Protein AF-A0A951BYC9-F1 (afdb_monomer)

Radius of gyration: 13.64 Å; Cα contacts (8 Å, |Δi|>4): 133; chains: 1; bounding box: 27×35×32 Å

Foldseek 3Di:
DDDDDDPQQDPPQADPPPLLPDPPFPAHSSPFDWDWDDDDNPAIFIWTDGRPDTHQLVPDDVVLCVVLDDQCSVCRGDNDCVSVVVDDPVSVVVVSVSVSVVD

Nearest PDB structures (foldseek):
  4qku-assembly2_C  TM=7.982E-01  e=1.304E-04  Burkholderia cenocepacia J2315
  4qku-assembly1_A  TM=7.986E-01  e=1.479E-04  Burkholderia cenocepacia J2315
  4qku-assembly2_D  TM=7.988E-01  e=1.905E-04  Burkholderia cenocepacia J2315
  1qqj-assembly1_B  TM=8.040E-01  e=5.780E-03  Mus musculus

Sequence (103 aa):
MSWPIDETHEAAARSWVASANVPGCDFPIQNLPFGVFEAGGHGPRIGVAIGDSVFDPHAVAPELLDQLGPDLVGALRQQQLNQLMSIPRPQRTALRRRIFELL

Structure (mmCIF, N/CA/C/O backbone):
data_AF-A0A951BYC9-F1
#
_entry.id   AF-A0A951BYC9-F1
#
loop_
_atom_site.group_PDB
_atom_site.id
_atom_site.type_symbol
_atom_site.label_atom_id
_atom_site.label_alt_id
_atom_site.label_comp_id
_atom_site.label_asym_id
_atom_site.label_entity_id
_atom_site.label_seq_id
_atom_site.pdbx_PDB_ins_code
_atom_site.Cartn_x
_atom_site.Cartn_y
_atom_site.Cartn_z
_atom_site.occupancy
_atom_site.B_iso_or_equiv
_atom_site.auth_seq_id
_atom_site.auth_comp_id
_atom_site.auth_asym_id
_atom_site.auth_atom_id
_atom_site.pdbx_PDB_model_num
ATOM 1 N N . MET A 1 1 ? -3.931 21.318 -13.682 1.00 49.19 1 MET A N 1
ATOM 2 C CA . MET A 1 1 ? -3.538 20.392 -12.599 1.00 49.19 1 MET A CA 1
ATOM 3 C C . MET A 1 1 ? -2.503 19.436 -13.170 1.00 49.19 1 MET A C 1
ATOM 5 O O . MET A 1 1 ? -2.899 18.563 -13.928 1.00 49.19 1 MET A O 1
ATOM 9 N N . SER A 1 2 ? -1.204 19.625 -12.909 1.00 52.44 2 SER A N 1
ATOM 10 C CA . SER A 1 2 ? -0.230 18.576 -13.241 1.00 52.44 2 SER A CA 1
ATOM 11 C C . SER A 1 2 ? -0.303 17.498 -12.162 1.00 52.44 2 SER A C 1
ATOM 13 O O . SER A 1 2 ? -0.449 17.800 -10.975 1.00 52.44 2 SER A O 1
ATOM 15 N N . TRP A 1 3 ? -0.287 16.236 -12.576 1.00 63.62 3 TRP A N 1
ATOM 16 C CA . TRP A 1 3 ? -0.040 15.136 -11.657 1.00 63.62 3 TRP A CA 1
ATOM 17 C C . TRP A 1 3 ? 1.480 15.044 -11.518 1.00 63.62 3 TRP A C 1
ATOM 19 O O . TRP A 1 3 ? 2.137 14.788 -12.527 1.00 63.62 3 TRP A O 1
ATOM 29 N N . PRO A 1 4 ? 2.065 15.340 -10.346 1.00 70.19 4 PRO A N 1
ATOM 30 C CA . PRO A 1 4 ? 3.493 15.165 -10.174 1.00 70.19 4 PRO A CA 1
ATOM 31 C C . PRO A 1 4 ? 3.793 13.672 -10.310 1.00 70.19 4 PRO A C 1
ATOM 33 O O . PRO A 1 4 ? 3.272 12.859 -9.547 1.00 70.19 4 PRO A O 1
ATOM 36 N N . ILE A 1 5 ? 4.569 13.336 -11.337 1.00 80.44 5 ILE A N 1
ATOM 37 C CA . ILE A 1 5 ? 5.202 12.030 -11.484 1.00 80.44 5 I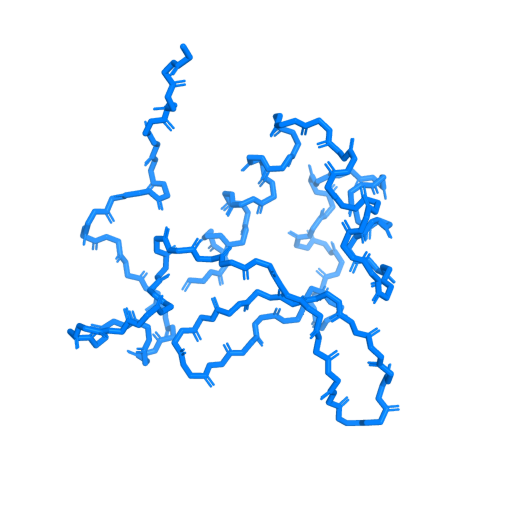LE A CA 1
ATOM 38 C C . ILE A 1 5 ? 6.363 12.025 -10.493 1.00 80.44 5 ILE A C 1
ATOM 40 O O . ILE A 1 5 ? 7.158 12.964 -10.466 1.00 80.44 5 ILE A O 1
ATOM 44 N N . ASP A 1 6 ? 6.406 11.004 -9.650 1.00 88.44 6 ASP A N 1
ATOM 45 C CA . ASP A 1 6 ? 7.437 10.804 -8.637 1.00 88.44 6 ASP A CA 1
ATOM 46 C C . ASP A 1 6 ? 8.019 9.387 -8.737 1.00 88.44 6 ASP A C 1
ATOM 48 O O . ASP A 1 6 ? 7.657 8.628 -9.641 1.00 88.44 6 ASP A O 1
ATOM 52 N N . GLU A 1 7 ? 8.914 9.029 -7.819 1.00 92.00 7 GLU A N 1
ATOM 53 C CA . GLU A 1 7 ? 9.620 7.745 -7.797 1.00 92.00 7 GLU A CA 1
ATOM 54 C C . GLU A 1 7 ? 8.674 6.530 -7.815 1.00 92.00 7 GLU A C 1
ATOM 56 O O . GLU A 1 7 ? 9.003 5.483 -8.370 1.00 92.00 7 GLU A O 1
ATOM 61 N N . THR A 1 8 ? 7.445 6.683 -7.306 1.00 94.44 8 THR A N 1
ATOM 62 C CA . THR A 1 8 ? 6.450 5.597 -7.252 1.00 94.44 8 THR A CA 1
ATOM 63 C C . THR A 1 8 ? 5.830 5.256 -8.610 1.00 94.44 8 THR A C 1
ATOM 65 O O . THR A 1 8 ? 4.987 4.364 -8.708 1.00 94.44 8 THR A O 1
ATOM 68 N N . HIS A 1 9 ? 6.204 5.987 -9.659 1.00 93.38 9 HIS A N 1
ATOM 69 C CA . HIS A 1 9 ? 5.743 5.788 -11.030 1.00 93.38 9 HIS A CA 1
ATOM 70 C C . HIS A 1 9 ? 6.878 5.332 -11.960 1.00 93.38 9 HIS A C 1
ATOM 72 O O . HIS A 1 9 ? 6.667 5.229 -13.170 1.00 93.38 9 HIS A O 1
ATOM 78 N N . GLU A 1 10 ? 8.078 5.058 -11.432 1.00 94.00 10 GLU A N 1
ATOM 79 C CA . GLU A 1 10 ? 9.188 4.582 -12.253 1.00 94.00 10 GLU A CA 1
ATOM 80 C C . GLU A 1 10 ? 8.880 3.221 -12.884 1.00 94.00 10 GLU A C 1
ATOM 82 O O . GLU A 1 10 ? 8.620 2.233 -12.197 1.00 94.00 10 GLU A O 1
ATOM 87 N N . ALA A 1 11 ? 8.968 3.149 -14.214 1.00 92.38 11 ALA A N 1
ATOM 88 C CA . ALA A 1 11 ? 8.673 1.934 -14.975 1.00 92.38 11 ALA A CA 1
ATOM 89 C C . ALA A 1 11 ? 9.625 0.766 -14.654 1.00 92.38 11 ALA A C 1
ATOM 91 O O . ALA A 1 11 ? 9.272 -0.392 -1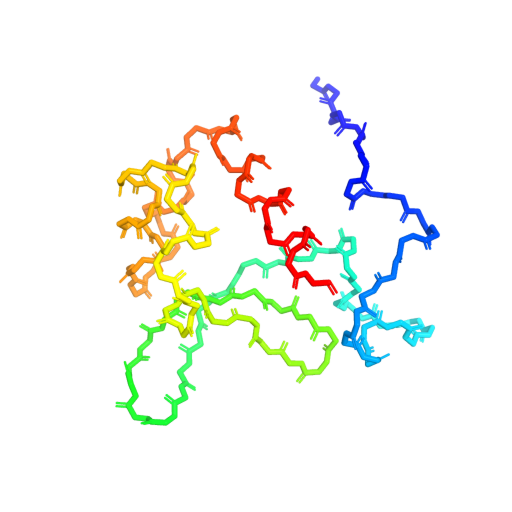4.860 1.00 92.38 11 ALA A O 1
ATOM 92 N N . ALA A 1 12 ? 10.831 1.065 -14.162 1.00 94.12 12 ALA A N 1
ATOM 93 C CA . ALA A 1 12 ? 11.818 0.064 -13.768 1.00 94.12 12 ALA A CA 1
ATOM 94 C C . ALA A 1 12 ? 11.654 -0.424 -12.317 1.00 94.12 12 ALA A C 1
ATOM 96 O O . ALA A 1 12 ? 12.299 -1.408 -11.950 1.00 94.12 12 ALA A O 1
ATOM 97 N N . ALA A 1 13 ? 10.817 0.231 -11.502 1.00 96.62 13 ALA A N 1
ATOM 98 C CA . ALA A 1 13 ? 10.588 -0.177 -10.122 1.00 96.62 13 ALA A CA 1
ATOM 99 C C . ALA A 1 13 ? 9.960 -1.574 -10.051 1.00 96.62 13 ALA A C 1
ATOM 101 O O . ALA A 1 13 ? 9.099 -1.932 -10.860 1.00 96.62 13 ALA A O 1
ATOM 102 N N . ARG A 1 14 ? 10.403 -2.360 -9.068 1.00 97.50 14 ARG A N 1
ATOM 103 C CA . ARG A 1 14 ? 9.973 -3.744 -8.855 1.00 97.50 14 ARG A CA 1
ATOM 104 C C . ARG A 1 14 ? 9.640 -3.978 -7.397 1.00 97.50 14 ARG A C 1
ATOM 106 O O . ARG A 1 14 ? 10.313 -3.434 -6.532 1.00 97.50 14 ARG A O 1
ATOM 113 N N . SER A 1 15 ? 8.650 -4.834 -7.173 1.00 97.88 15 SER A N 1
ATOM 114 C CA . SER A 1 15 ? 8.280 -5.300 -5.839 1.00 97.88 15 SER A CA 1
ATOM 115 C C . SER A 1 15 ? 8.985 -6.612 -5.504 1.00 97.88 15 SER A C 1
ATOM 117 O O . SER A 1 15 ? 9.283 -7.408 -6.403 1.00 97.88 15 SER A O 1
ATOM 119 N N . TRP A 1 16 ? 9.201 -6.893 -4.220 1.00 97.81 16 TRP A N 1
ATOM 120 C CA . TRP A 1 16 ? 9.556 -8.242 -3.768 1.00 97.81 16 TRP A CA 1
ATOM 121 C C . TRP A 1 16 ? 8.398 -9.241 -3.947 1.00 97.81 16 TRP A C 1
ATOM 123 O O . TRP A 1 16 ? 8.628 -10.452 -3.976 1.00 97.81 16 TRP A O 1
ATOM 133 N N . VAL A 1 17 ? 7.166 -8.760 -4.154 1.00 97.88 17 VAL A N 1
ATOM 134 C CA . VAL A 1 17 ? 6.021 -9.568 -4.591 1.00 97.88 17 VAL A CA 1
ATOM 135 C C . VAL A 1 17 ? 6.210 -9.955 -6.061 1.00 97.88 17 VAL A C 1
ATOM 137 O O . VAL A 1 17 ? 6.005 -9.158 -6.976 1.00 97.88 17 VAL A O 1
ATOM 140 N N . ALA A 1 18 ? 6.603 -11.207 -6.308 1.00 98.19 18 ALA A N 1
ATOM 141 C CA . ALA A 1 18 ? 6.978 -11.680 -7.643 1.00 98.19 18 ALA A CA 1
ATOM 142 C C . ALA A 1 18 ? 5.858 -11.529 -8.692 1.00 98.19 18 ALA A C 1
ATOM 144 O O . ALA A 1 18 ? 6.138 -11.137 -9.828 1.00 98.19 18 ALA A O 1
ATOM 145 N N . SER A 1 19 ? 4.604 -11.791 -8.310 1.00 98.19 19 SER A N 1
ATOM 146 C CA . SER A 1 19 ? 3.428 -11.701 -9.189 1.00 98.19 19 SER A CA 1
ATOM 147 C C . SER A 1 19 ? 3.158 -10.277 -9.693 1.00 98.19 19 SER A C 1
ATOM 149 O O . SER A 1 19 ? 2.628 -10.113 -10.791 1.00 98.19 19 SER A O 1
ATOM 151 N N . ALA A 1 20 ? 3.603 -9.245 -8.967 1.00 97.94 20 ALA A N 1
ATOM 152 C CA . ALA A 1 20 ? 3.481 -7.845 -9.378 1.00 97.94 20 ALA A CA 1
ATOM 153 C C . ALA A 1 20 ? 4.458 -7.444 -10.500 1.00 97.94 20 ALA A C 1
ATOM 155 O O . ALA A 1 20 ? 4.289 -6.394 -11.117 1.00 97.94 20 ALA A O 1
ATOM 156 N N . ASN A 1 21 ? 5.480 -8.263 -10.778 1.00 97.88 21 ASN A N 1
ATOM 157 C CA . ASN A 1 21 ? 6.507 -7.976 -11.788 1.00 97.88 21 ASN A CA 1
ATOM 158 C C . ASN A 1 21 ? 6.241 -8.667 -13.140 1.00 97.88 21 ASN A C 1
ATOM 160 O O . ASN A 1 21 ? 7.084 -8.607 -14.041 1.00 97.88 21 ASN A O 1
ATOM 164 N N . VAL A 1 22 ? 5.111 -9.367 -13.281 1.00 96.88 22 VAL A N 1
ATOM 165 C CA . VAL A 1 22 ? 4.751 -10.101 -14.501 1.00 96.88 22 VAL A CA 1
ATOM 166 C C . VAL A 1 22 ? 4.248 -9.125 -1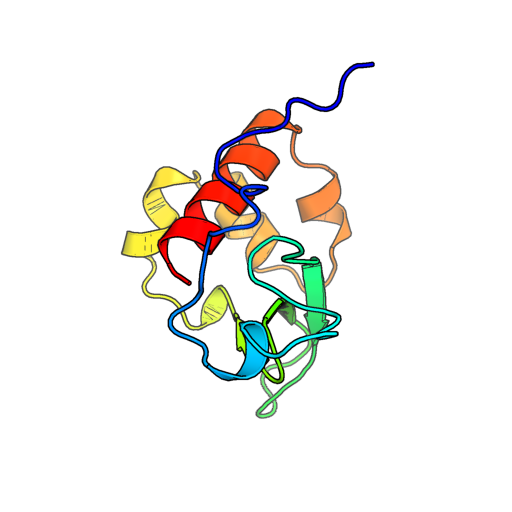5.578 1.00 96.88 22 VAL A C 1
ATOM 168 O O . VAL A 1 22 ? 3.470 -8.221 -15.266 1.00 96.88 22 VAL A O 1
ATOM 171 N N . PRO A 1 23 ? 4.645 -9.288 -16.857 1.00 95.00 23 PRO A N 1
ATOM 172 C CA . PRO A 1 23 ? 4.122 -8.468 -17.947 1.00 95.00 23 PRO A CA 1
ATOM 173 C C . PRO A 1 23 ? 2.592 -8.526 -18.030 1.00 95.00 23 PRO A C 1
ATOM 175 O O . PRO A 1 23 ? 2.011 -9.608 -18.034 1.00 95.00 23 PRO A O 1
ATOM 178 N N . GLY A 1 24 ? 1.945 -7.362 -18.129 1.00 93.75 24 GLY A N 1
ATOM 179 C CA . GLY A 1 24 ? 0.484 -7.268 -18.202 1.00 93.75 24 GLY A CA 1
ATOM 180 C C . GLY A 1 24 ? -0.242 -7.463 -16.867 1.00 93.75 24 GLY A C 1
ATOM 181 O O . GLY A 1 24 ? -1.457 -7.608 -16.876 1.00 93.75 24 GLY A O 1
ATOM 182 N N . CYS A 1 25 ? 0.468 -7.469 -15.732 1.00 95.56 25 CYS A N 1
ATOM 183 C CA . CYS A 1 25 ? -0.169 -7.433 -14.417 1.00 95.56 25 CYS A CA 1
ATOM 184 C C . CYS A 1 25 ? -0.981 -6.136 -14.250 1.00 95.56 25 CYS A C 1
ATOM 186 O O . CYS A 1 25 ? -0.457 -5.049 -14.493 1.00 95.56 25 CYS A O 1
ATOM 188 N N . ASP A 1 26 ? -2.232 -6.247 -13.793 1.00 97.06 26 ASP A N 1
ATOM 189 C CA . ASP A 1 26 ? -3.098 -5.093 -13.505 1.00 97.06 26 ASP A CA 1
ATOM 190 C C . ASP A 1 26 ? -2.677 -4.345 -12.230 1.00 97.06 26 ASP A C 1
ATOM 192 O O . ASP A 1 26 ? -2.944 -3.151 -12.077 1.00 97.06 26 ASP A O 1
ATOM 196 N N . PHE A 1 27 ? -1.990 -5.032 -11.311 1.00 97.94 27 PHE A N 1
ATOM 197 C CA . PHE A 1 27 ? -1.594 -4.514 -9.999 1.00 97.94 27 PHE A CA 1
ATOM 198 C C . PHE A 1 27 ? -0.069 -4.504 -9.801 1.00 97.94 27 PHE A C 1
ATOM 200 O O . PHE A 1 27 ? 0.428 -5.099 -8.843 1.00 97.94 27 PHE A O 1
ATOM 207 N N . PRO A 1 28 ? 0.708 -3.843 -10.677 1.00 98.00 28 PRO A N 1
ATOM 208 C CA . PRO A 1 28 ? 2.137 -3.695 -10.464 1.00 98.00 28 PRO A CA 1
ATOM 209 C C . PRO A 1 28 ? 2.401 -2.684 -9.333 1.00 98.00 28 PRO A C 1
ATOM 211 O O . PRO A 1 28 ? 1.498 -1.955 -8.903 1.00 98.00 28 PRO A O 1
ATOM 214 N N . ILE A 1 29 ? 3.653 -2.582 -8.879 1.00 98.00 29 ILE A N 1
ATOM 215 C CA . ILE A 1 29 ? 4.048 -1.667 -7.790 1.00 98.00 29 ILE A CA 1
ATOM 216 C C . ILE A 1 29 ? 3.755 -0.184 -8.103 1.00 98.00 29 ILE A C 1
ATOM 218 O O . ILE A 1 29 ? 3.616 0.638 -7.204 1.00 98.00 29 ILE A O 1
ATOM 222 N N . GLN A 1 30 ? 3.590 0.176 -9.377 1.00 96.75 30 GLN A N 1
ATOM 223 C CA . GLN A 1 30 ? 3.214 1.522 -9.809 1.00 96.75 30 GLN A CA 1
ATOM 224 C C . GLN A 1 30 ? 1.706 1.797 -9.699 1.00 96.75 30 GLN A C 1
ATOM 226 O O . GLN A 1 30 ? 1.299 2.951 -9.807 1.00 96.75 30 GLN A O 1
ATOM 231 N N . ASN A 1 31 ? 0.847 0.793 -9.500 1.00 97.00 31 ASN A N 1
ATOM 232 C CA . ASN A 1 31 ? -0.598 1.014 -9.399 1.00 97.00 31 ASN A CA 1
ATOM 233 C C . ASN A 1 31 ? -1.015 1.285 -7.945 1.00 97.00 31 ASN A C 1
ATOM 235 O O . ASN A 1 31 ? -1.445 2.395 -7.632 1.00 97.00 31 ASN A O 1
ATOM 239 N N . LEU A 1 32 ? -0.805 0.314 -7.048 1.00 96.94 32 LEU A N 1
ATOM 240 C CA . LEU A 1 32 ? -1.180 0.368 -5.622 1.00 96.94 32 LEU A CA 1
ATOM 241 C C . LEU A 1 32 ? -2.598 0.936 -5.368 1.00 96.94 32 LEU A C 1
ATOM 243 O O . LEU A 1 32 ? -2.744 1.927 -4.640 1.00 96.94 32 LEU A O 1
ATOM 247 N N . PRO A 1 33 ? -3.660 0.356 -5.960 1.00 97.19 33 PRO A N 1
ATOM 248 C CA . PRO A 1 33 ? -5.018 0.826 -5.733 1.00 97.19 33 PRO A CA 1
ATOM 249 C C . PRO A 1 33 ? -5.524 0.383 -4.355 1.00 97.19 33 PRO A C 1
ATOM 251 O O . PRO A 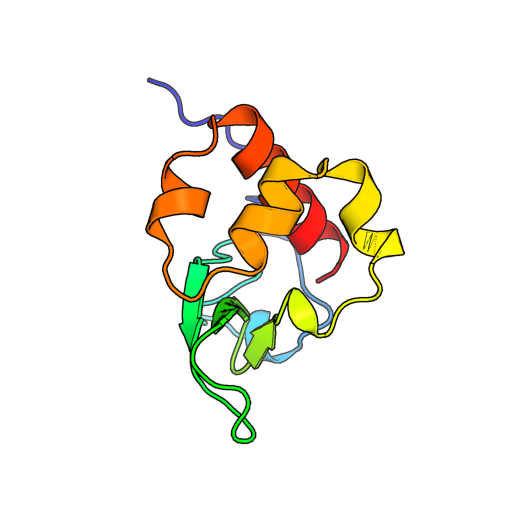1 33 ? -5.291 -0.745 -3.921 1.00 97.19 33 PRO A O 1
ATOM 254 N N . PHE A 1 34 ? -6.268 1.267 -3.690 1.00 97.69 34 PHE A N 1
ATOM 255 C CA . PHE A 1 34 ? -6.939 0.958 -2.429 1.00 97.69 34 PHE A CA 1
ATOM 256 C C . PHE A 1 34 ? -8.296 0.300 -2.680 1.00 97.69 34 PHE A C 1
ATOM 258 O O . PHE A 1 34 ? -9.078 0.773 -3.506 1.00 97.69 34 PHE A O 1
ATOM 265 N N . GLY A 1 35 ? -8.597 -0.740 -1.911 1.00 97.44 35 GLY A N 1
ATOM 266 C CA . GLY A 1 35 ? -9.883 -1.429 -1.905 1.00 97.44 35 GLY A CA 1
ATOM 267 C C . GLY A 1 35 ? -10.309 -1.808 -0.491 1.00 97.44 35 GLY A C 1
ATOM 268 O O . GLY A 1 35 ? -9.543 -1.653 0.458 1.00 97.44 35 GLY A O 1
ATOM 269 N N . VAL A 1 36 ? -11.539 -2.301 -0.358 1.00 97.56 36 VAL A N 1
ATOM 270 C CA . VAL A 1 36 ? -12.006 -2.968 0.863 1.00 97.56 36 VAL A CA 1
ATOM 271 C C . VAL A 1 36 ? -12.111 -4.457 0.571 1.00 97.56 36 VAL A C 1
ATOM 273 O O . VAL A 1 36 ? -12.703 -4.840 -0.437 1.00 97.56 36 VAL A O 1
ATOM 276 N N . PHE A 1 37 ? -11.533 -5.284 1.433 1.00 96.19 37 PHE A N 1
ATOM 277 C CA . PHE A 1 37 ? -11.552 -6.738 1.316 1.00 96.19 37 PHE A CA 1
ATOM 278 C C . PHE A 1 37 ? -11.946 -7.377 2.649 1.00 96.19 37 PHE A C 1
ATOM 280 O O . PHE A 1 37 ? -11.917 -6.731 3.695 1.00 96.19 37 PHE A O 1
ATOM 287 N N . GLU A 1 38 ? -12.296 -8.657 2.612 1.00 95.56 38 GLU A N 1
ATOM 288 C CA . GLU A 1 38 ? -12.525 -9.465 3.805 1.00 95.56 38 GLU A CA 1
ATOM 289 C C . GLU A 1 38 ? -11.748 -10.777 3.677 1.00 95.56 38 GLU A C 1
ATOM 291 O O . GLU A 1 38 ? -11.797 -11.442 2.642 1.00 95.56 38 GLU A O 1
ATOM 296 N N . ALA A 1 39 ? -11.015 -11.143 4.728 1.00 91.38 39 ALA A N 1
ATOM 297 C CA . ALA A 1 39 ? -10.280 -12.399 4.81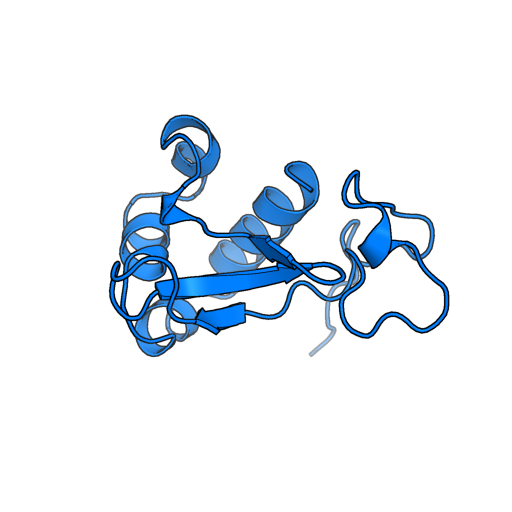4 1.00 91.38 39 ALA A CA 1
ATOM 298 C C . ALA A 1 39 ? -10.222 -12.888 6.269 1.00 91.38 39 ALA A C 1
ATOM 300 O O . ALA A 1 39 ? -10.225 -12.089 7.206 1.00 91.38 39 ALA A O 1
ATOM 301 N N . GLY A 1 40 ? -10.175 -14.208 6.470 1.00 86.38 40 GLY A N 1
ATOM 302 C CA . GLY A 1 40 ? -9.921 -14.808 7.788 1.00 86.38 40 GLY A CA 1
ATOM 303 C C . GLY A 1 40 ? -10.966 -14.509 8.873 1.00 86.38 40 GLY A C 1
ATOM 304 O O . GLY A 1 40 ? -10.653 -14.613 10.054 1.00 86.38 40 GLY A O 1
ATOM 305 N N . GLY A 1 41 ? -12.191 -14.111 8.508 1.00 89.94 41 GLY A N 1
ATOM 306 C CA . GLY A 1 41 ? -13.240 -13.755 9.477 1.00 89.94 41 GLY A CA 1
ATOM 307 C C . GLY A 1 41 ? -12.969 -12.452 10.238 1.00 89.94 41 GLY A C 1
ATOM 308 O O . GLY A 1 41 ? -13.548 -12.210 11.294 1.00 89.94 41 GLY A O 1
ATOM 309 N N . HIS A 1 42 ? -12.079 -11.605 9.720 1.00 87.06 42 HIS A N 1
ATOM 310 C CA . HIS A 1 42 ? -11.649 -10.367 10.363 1.00 87.06 42 HIS A CA 1
ATOM 311 C C . HIS A 1 42 ? -12.523 -9.138 10.053 1.00 87.06 42 HIS A C 1
ATOM 313 O O . HIS A 1 42 ? -12.167 -8.028 10.471 1.00 87.06 42 HIS A O 1
ATOM 319 N N . GLY A 1 43 ? -13.639 -9.345 9.342 1.00 93.31 43 GLY A N 1
ATOM 320 C CA . GLY A 1 43 ? -14.523 -8.308 8.811 1.00 93.31 43 GLY A CA 1
ATOM 321 C C . GLY A 1 43 ? -13.893 -7.483 7.677 1.00 93.31 43 GLY A C 1
ATOM 322 O O . GLY A 1 43 ? -12.737 -7.722 7.313 1.00 93.31 43 GLY A O 1
ATOM 323 N N . PRO A 1 44 ? -14.630 -6.500 7.127 1.00 96.31 44 PRO A N 1
ATOM 324 C CA . PRO A 1 44 ? -14.149 -5.653 6.038 1.00 96.31 44 PRO A CA 1
ATOM 325 C C . PRO A 1 44 ? -12.984 -4.751 6.467 1.00 96.31 44 PRO A C 1
ATOM 327 O O . PRO A 1 44 ? -13.055 -4.090 7.506 1.00 96.31 44 PRO A O 1
ATOM 330 N N . ARG A 1 45 ? -11.924 -4.689 5.655 1.00 96.12 45 ARG A N 1
ATOM 331 C CA . ARG A 1 45 ? -10.703 -3.904 5.909 1.00 96.12 45 ARG A CA 1
ATOM 332 C C . ARG A 1 45 ? -10.206 -3.211 4.658 1.00 96.12 45 ARG A C 1
ATOM 334 O O . ARG A 1 45 ? -10.378 -3.720 3.554 1.00 96.12 45 ARG A O 1
ATOM 341 N N . ILE A 1 46 ? -9.555 -2.067 4.836 1.00 97.19 46 ILE A N 1
ATOM 342 C CA . ILE A 1 46 ? -8.852 -1.395 3.744 1.00 97.19 46 ILE A CA 1
ATOM 343 C C . ILE A 1 46 ? -7.583 -2.181 3.420 1.00 97.19 46 ILE A C 1
ATOM 345 O O . ILE A 1 46 ? -6.806 -2.498 4.313 1.00 97.19 46 ILE A O 1
ATOM 349 N N . GLY A 1 47 ? -7.359 -2.458 2.140 1.00 97.25 47 GLY A N 1
ATOM 350 C CA . GLY A 1 47 ? -6.153 -3.101 1.631 1.00 97.25 47 GLY A CA 1
ATOM 351 C C . GLY A 1 47 ? -5.675 -2.460 0.335 1.00 97.25 47 GLY A C 1
ATOM 352 O O . GLY A 1 47 ? -6.384 -1.650 -0.273 1.00 97.25 47 GLY A O 1
ATOM 353 N N . VAL A 1 48 ? -4.467 -2.825 -0.087 1.00 98.06 48 VAL A N 1
ATOM 354 C CA . VAL A 1 48 ? -3.872 -2.379 -1.352 1.00 98.06 48 VAL A CA 1
ATOM 355 C C . VAL A 1 48 ? -3.546 -3.580 -2.221 1.00 98.06 48 VAL A C 1
ATOM 357 O O . VAL A 1 48 ? -2.847 -4.487 -1.777 1.00 98.06 48 VAL A O 1
ATOM 360 N N . ALA A 1 49 ? -4.056 -3.600 -3.451 1.00 98.25 49 ALA A N 1
ATOM 361 C CA . ALA A 1 49 ? -3.769 -4.695 -4.374 1.00 98.25 49 ALA A CA 1
ATOM 362 C C . ALA A 1 49 ? -2.316 -4.623 -4.872 1.00 98.25 49 ALA A C 1
ATOM 364 O O . ALA A 1 49 ? -1.840 -3.549 -5.256 1.00 98.25 49 ALA A O 1
ATOM 365 N N . ILE A 1 50 ? -1.630 -5.767 -4.880 1.00 98.44 50 ILE A N 1
ATOM 366 C CA . ILE A 1 50 ? -0.257 -5.921 -5.370 1.00 98.44 50 ILE A CA 1
ATOM 367 C C . ILE A 1 50 ? -0.072 -7.328 -5.951 1.00 98.44 50 ILE A C 1
ATOM 369 O O . ILE A 1 50 ? -0.144 -8.330 -5.241 1.00 98.44 50 ILE A O 1
ATOM 373 N N . GLY A 1 51 ? 0.151 -7.418 -7.261 1.00 98.19 51 GLY A N 1
ATOM 374 C CA . GLY A 1 51 ? 0.188 -8.695 -7.970 1.00 98.19 51 GLY A CA 1
ATOM 375 C C . GLY A 1 51 ? -1.121 -9.473 -7.810 1.00 98.19 51 GLY A C 1
ATOM 376 O O . GLY A 1 51 ? -2.198 -8.975 -8.125 1.00 98.19 51 GLY A O 1
ATOM 377 N N . ASP A 1 52 ? -1.017 -10.697 -7.304 1.00 97.75 52 ASP A N 1
ATOM 378 C CA . ASP A 1 52 ? -2.134 -11.583 -6.940 1.00 97.75 52 ASP A CA 1
ATOM 379 C C . ASP A 1 52 ? -2.499 -11.526 -5.444 1.00 97.75 52 ASP A C 1
ATOM 381 O O . ASP A 1 52 ? -3.284 -12.337 -4.953 1.00 97.75 52 ASP A O 1
ATOM 385 N N . SER A 1 53 ? -1.919 -10.575 -4.714 1.00 97.25 53 SER A N 1
ATOM 386 C CA . SER A 1 53 ? -2.008 -10.453 -3.264 1.00 97.25 53 SER A CA 1
ATOM 387 C C . SER A 1 53 ? -2.610 -9.109 -2.844 1.00 97.25 53 SER A C 1
ATOM 389 O O . SER A 1 53 ? -2.734 -8.165 -3.629 1.00 97.25 53 SER A O 1
ATOM 391 N N . VAL A 1 54 ? -2.987 -9.015 -1.569 1.00 97.50 54 VAL A N 1
ATOM 392 C CA . VAL A 1 54 ? -3.451 -7.770 -0.948 1.00 97.50 54 VAL A CA 1
ATOM 393 C C . VAL A 1 54 ? -2.541 -7.445 0.227 1.00 97.50 54 VAL A C 1
ATOM 395 O O . VAL A 1 54 ? -2.383 -8.246 1.146 1.00 97.50 54 VAL A O 1
ATOM 398 N N . PHE A 1 55 ? -1.953 -6.255 0.204 1.00 96.75 55 PHE A N 1
ATOM 399 C CA . PHE A 1 55 ? -1.274 -5.676 1.351 1.00 96.75 55 PHE A CA 1
ATOM 400 C C . PHE A 1 55 ? -2.323 -5.192 2.361 1.00 96.75 55 PHE A C 1
ATOM 402 O O . PHE A 1 55 ? -3.114 -4.300 2.048 1.00 96.75 55 PHE A O 1
ATOM 409 N N . ASP A 1 56 ? -2.329 -5.785 3.558 1.00 95.56 56 ASP A N 1
ATOM 410 C CA . 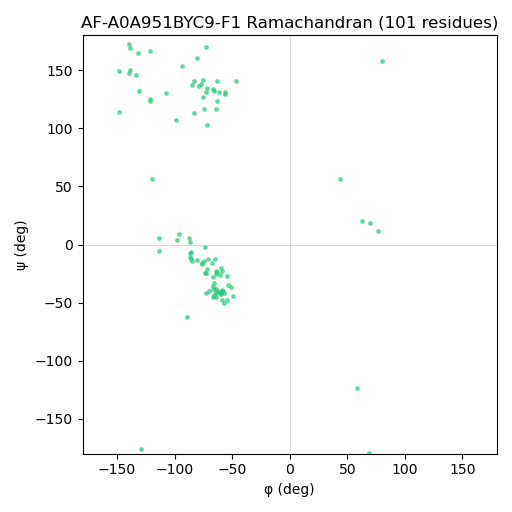ASP A 1 56 ? -3.203 -5.409 4.676 1.00 95.56 56 ASP A CA 1
ATOM 411 C C . ASP A 1 56 ? -2.449 -4.502 5.669 1.00 95.56 56 ASP A C 1
ATOM 413 O O . ASP A 1 56 ? -1.629 -5.003 6.444 1.00 95.56 56 ASP A O 1
ATOM 417 N N . PRO A 1 57 ? -2.742 -3.188 5.727 1.00 92.19 57 PRO A N 1
ATOM 418 C CA . PRO A 1 57 ? -2.140 -2.273 6.693 1.00 92.19 57 PRO A CA 1
ATOM 419 C C . PRO A 1 57 ? -2.388 -2.661 8.158 1.00 92.19 57 PRO A C 1
ATOM 421 O O . PRO A 1 57 ? -1.624 -2.246 9.026 1.00 92.19 57 PRO A O 1
ATOM 424 N N . HIS A 1 58 ? -3.431 -3.442 8.468 1.00 90.56 58 HIS A N 1
ATOM 425 C CA . HIS A 1 58 ? -3.671 -3.931 9.829 1.00 90.56 58 HIS A CA 1
ATOM 426 C C . HIS A 1 58 ? -2.695 -5.031 10.253 1.00 90.56 58 HIS A C 1
ATOM 428 O O . HIS A 1 58 ? -2.512 -5.224 11.456 1.00 90.56 58 HIS A O 1
ATOM 434 N N . ALA A 1 59 ? -2.119 -5.766 9.299 1.00 90.50 59 ALA A N 1
ATOM 435 C CA . ALA A 1 59 ? -1.166 -6.845 9.557 1.00 90.50 59 ALA A CA 1
ATOM 436 C C . ALA A 1 59 ? 0.283 -6.340 9.677 1.00 90.50 59 ALA A C 1
ATOM 438 O O . ALA A 1 59 ? 1.186 -7.100 10.025 1.00 90.50 59 ALA A O 1
ATOM 439 N N . VAL A 1 60 ? 0.509 -5.058 9.392 1.00 89.75 60 VAL A N 1
ATOM 440 C CA . VAL A 1 60 ? 1.820 -4.415 9.452 1.00 89.75 60 VAL A CA 1
ATOM 441 C C . VAL A 1 60 ? 2.119 -3.982 10.887 1.00 89.75 60 VAL A C 1
ATOM 443 O O . VAL A 1 60 ? 1.243 -3.482 11.596 1.00 89.75 60 VAL A O 1
ATOM 446 N N . ALA A 1 61 ? 3.373 -4.152 11.309 1.00 87.12 61 ALA A N 1
ATOM 447 C CA . ALA A 1 61 ? 3.851 -3.655 12.595 1.00 87.12 61 ALA A CA 1
ATOM 448 C C . ALA A 1 61 ? 3.609 -2.129 12.700 1.00 87.12 61 ALA A C 1
ATOM 450 O O . ALA A 1 61 ? 3.966 -1.410 11.758 1.00 87.12 61 ALA A O 1
ATOM 451 N N . PRO A 1 62 ? 2.991 -1.615 13.784 1.00 83.44 62 PRO A N 1
ATOM 452 C CA . PRO A 1 62 ? 2.626 -0.199 13.906 1.00 83.44 62 PRO A CA 1
ATOM 453 C C . PRO A 1 62 ? 3.781 0.767 13.622 1.00 83.44 62 PRO A C 1
ATOM 455 O O . PRO A 1 62 ? 3.589 1.769 12.935 1.00 83.44 62 PRO A O 1
ATOM 458 N N . GLU A 1 63 ? 4.991 0.396 14.035 1.00 87.81 63 GLU A N 1
ATOM 459 C CA . GLU A 1 63 ? 6.222 1.179 13.907 1.00 87.81 63 GLU A CA 1
ATOM 460 C C . GLU A 1 63 ? 6.568 1.490 12.445 1.00 87.81 63 GLU A C 1
ATOM 462 O O . GLU A 1 63 ? 7.204 2.498 12.134 1.00 87.81 63 GLU A O 1
ATOM 467 N N . LEU A 1 64 ? 6.120 0.646 11.511 1.00 88.56 64 LEU A N 1
ATOM 468 C CA . LEU A 1 64 ? 6.324 0.868 10.083 1.00 88.56 64 LEU A CA 1
ATOM 469 C C . LEU A 1 64 ? 5.388 1.941 9.516 1.00 88.56 64 LEU A C 1
ATOM 471 O O . LEU A 1 64 ? 5.657 2.431 8.419 1.00 88.56 64 LEU A O 1
ATOM 475 N N . LEU A 1 65 ? 4.324 2.317 10.229 1.00 89.19 65 LEU A N 1
ATOM 476 C CA . LEU A 1 65 ? 3.339 3.318 9.811 1.00 89.19 65 LEU A CA 1
ATOM 477 C C . LEU A 1 65 ? 3.350 4.584 10.682 1.00 89.19 65 LEU A C 1
ATOM 479 O O . LEU A 1 65 ? 2.683 5.551 10.320 1.00 89.19 65 LEU A O 1
ATOM 483 N N . ASP A 1 66 ? 4.123 4.625 11.770 1.00 84.75 66 ASP A N 1
ATOM 484 C CA . ASP A 1 66 ? 4.154 5.749 12.723 1.00 84.75 66 ASP A CA 1
ATOM 485 C C . ASP A 1 66 ? 4.425 7.109 12.061 1.00 84.75 66 ASP A C 1
ATOM 487 O O . ASP A 1 66 ? 3.838 8.128 12.433 1.00 84.75 66 ASP A O 1
ATOM 491 N N . GLN A 1 67 ? 5.249 7.128 11.009 1.00 86.19 67 GLN A N 1
ATOM 492 C CA . GLN A 1 67 ? 5.574 8.342 10.253 1.00 86.19 67 GLN A CA 1
ATOM 493 C C . GLN A 1 67 ? 4.384 8.966 9.498 1.00 86.19 67 GLN A C 1
ATOM 495 O O . GLN A 1 67 ? 4.486 1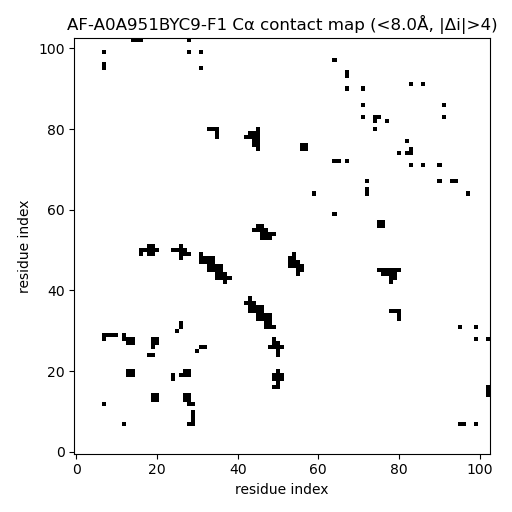0.091 9.011 1.00 86.19 67 GLN A O 1
ATOM 500 N N . LEU A 1 68 ? 3.260 8.253 9.370 1.00 89.94 68 LEU A N 1
ATOM 501 C CA . LEU A 1 68 ? 2.072 8.707 8.641 1.00 89.94 68 LEU A CA 1
ATOM 502 C C . LEU A 1 68 ? 1.120 9.557 9.495 1.00 89.94 68 LEU A C 1
ATOM 504 O O . LEU A 1 68 ? 0.228 10.214 8.953 1.00 89.94 68 LEU A O 1
ATOM 508 N N . GLY A 1 69 ? 1.323 9.577 10.812 1.00 90.38 69 GLY A N 1
ATOM 509 C CA . GLY A 1 69 ? 0.488 10.308 11.758 1.00 90.38 69 GLY A CA 1
ATOM 510 C C . GLY A 1 69 ? -0.825 9.591 12.116 1.00 90.38 69 GLY A C 1
ATOM 511 O O . GLY A 1 69 ? -1.320 8.738 11.371 1.00 90.38 69 GLY A O 1
ATOM 512 N N . PRO A 1 70 ? -1.419 9.939 13.271 1.00 90.12 70 PRO A N 1
ATOM 513 C CA . PRO A 1 70 ? -2.519 9.182 13.868 1.00 90.12 70 PRO A CA 1
ATOM 514 C C . PRO A 1 70 ? -3.809 9.213 13.040 1.00 90.12 70 PRO A C 1
ATOM 516 O O . PRO A 1 70 ? -4.496 8.198 12.963 1.00 90.12 70 PRO A O 1
ATOM 519 N N . ASP A 1 71 ? -4.124 10.331 12.380 1.00 91.56 71 ASP A N 1
ATOM 520 C CA . ASP A 1 71 ? -5.350 10.462 11.578 1.00 91.56 71 ASP A CA 1
ATOM 521 C C . ASP A 1 71 ? -5.353 9.506 10.383 1.00 91.56 71 ASP A C 1
ATOM 523 O O . ASP A 1 71 ? -6.359 8.859 10.086 1.00 91.56 71 ASP A O 1
ATOM 527 N N . LEU A 1 72 ? -4.207 9.384 9.709 1.00 93.56 72 LEU A N 1
ATOM 528 C CA . LEU A 1 72 ? -4.053 8.517 8.549 1.00 93.56 72 LEU A CA 1
ATOM 529 C C . LEU A 1 72 ? -4.039 7.042 8.960 1.00 93.56 72 LEU A C 1
ATOM 531 O O . LEU A 1 72 ? -4.717 6.228 8.335 1.00 93.56 72 LEU A O 1
ATOM 535 N N . VAL A 1 73 ? -3.344 6.706 10.051 1.00 92.38 73 VAL A N 1
ATOM 536 C CA . VAL A 1 73 ? -3.374 5.354 10.633 1.00 92.38 73 VAL A CA 1
ATOM 537 C C . VAL A 1 73 ? -4.792 4.982 11.079 1.00 92.38 73 VAL A C 1
ATOM 539 O O . VAL A 1 73 ? -5.246 3.867 10.829 1.00 92.38 73 VAL A O 1
ATOM 542 N N . GLY A 1 74 ? -5.528 5.913 11.687 1.00 92.94 74 GLY A N 1
ATOM 543 C CA . GLY A 1 74 ? -6.929 5.721 12.062 1.00 92.94 74 GLY A CA 1
ATOM 544 C C . GLY A 1 74 ? -7.847 5.529 10.853 1.00 92.94 74 GLY A C 1
ATOM 545 O O . GLY A 1 74 ? -8.743 4.684 10.893 1.00 92.94 74 GLY A O 1
ATOM 546 N N . ALA A 1 75 ? -7.599 6.256 9.760 1.00 94.88 75 ALA A N 1
ATOM 547 C CA . ALA A 1 75 ? -8.341 6.117 8.511 1.00 94.88 75 ALA A CA 1
ATOM 548 C C . ALA A 1 75 ? -8.099 4.761 7.828 1.00 94.88 75 ALA A C 1
ATOM 550 O O . ALA A 1 75 ? -9.048 4.175 7.315 1.00 94.88 75 ALA A O 1
ATOM 551 N N . LEU A 1 76 ? -6.868 4.234 7.861 1.00 94.19 76 LEU A N 1
ATOM 552 C CA . LEU A 1 76 ? -6.542 2.894 7.350 1.00 94.19 76 LEU A CA 1
ATOM 553 C C . LEU A 1 76 ? -7.242 1.774 8.123 1.00 94.19 76 LEU A C 1
ATOM 555 O O . LEU A 1 76 ? -7.432 0.694 7.577 1.00 94.19 76 LEU A O 1
ATOM 559 N N . ARG A 1 77 ? -7.639 2.038 9.374 1.00 92.38 77 ARG A N 1
ATOM 560 C CA . ARG A 1 77 ? -8.327 1.072 10.238 1.00 92.38 77 ARG A CA 1
ATOM 561 C C . ARG A 1 77 ? -9.848 1.037 10.062 1.00 92.38 77 ARG A C 1
ATOM 563 O O . ARG A 1 77 ? -10.526 0.309 10.788 1.00 92.38 77 ARG A O 1
ATOM 570 N N . GLN A 1 78 ? -10.391 1.833 9.143 1.00 95.56 78 GLN A N 1
ATOM 571 C CA . GLN A 1 78 ? -11.823 1.871 8.855 1.00 95.56 78 GLN A CA 1
ATOM 572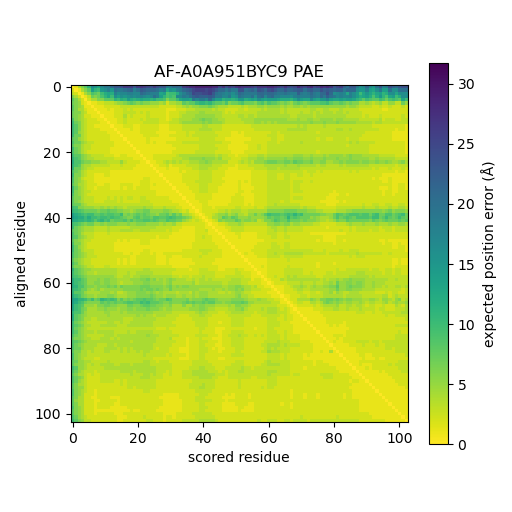 C C . GLN A 1 78 ? -12.257 0.722 7.939 1.00 95.56 78 GLN A C 1
ATOM 574 O O . GLN A 1 78 ? -11.467 0.149 7.198 1.00 95.56 78 GLN A O 1
ATOM 579 N N . GLN A 1 79 ? -13.559 0.437 7.943 1.00 96.19 79 GLN A N 1
ATOM 580 C CA . GLN A 1 79 ? -14.177 -0.575 7.074 1.00 96.19 79 GLN A CA 1
ATOM 581 C C . GLN A 1 79 ? -14.556 -0.024 5.686 1.00 96.19 79 GLN A C 1
ATOM 583 O O . GLN A 1 79 ? -15.025 -0.762 4.826 1.00 96.19 79 GLN A O 1
ATOM 588 N N . GLN A 1 80 ? -14.410 1.288 5.472 1.00 96.69 80 GLN A N 1
ATOM 589 C CA . GLN A 1 80 ? -14.798 1.988 4.248 1.00 96.69 80 GLN A CA 1
ATOM 590 C C . GLN A 1 80 ? -13.746 3.032 3.874 1.00 96.69 80 GLN A C 1
ATOM 592 O O . GLN A 1 80 ? -13.157 3.678 4.741 1.00 96.69 80 GLN A O 1
ATOM 597 N N . LEU A 1 81 ? -13.562 3.266 2.572 1.00 96.69 81 LEU A N 1
ATOM 598 C CA . LEU A 1 81 ? -12.546 4.191 2.059 1.00 96.69 81 LEU A CA 1
ATOM 599 C C . LEU A 1 81 ? -12.862 5.671 2.316 1.00 96.69 81 LEU A C 1
ATOM 601 O O . LEU A 1 81 ? -11.985 6.507 2.134 1.00 96.69 81 LEU A O 1
ATOM 605 N N . ASN A 1 82 ? -14.082 6.029 2.723 1.00 97.62 82 ASN A N 1
ATOM 606 C CA . ASN A 1 82 ? -14.546 7.420 2.800 1.00 97.62 82 ASN A CA 1
ATOM 607 C C . ASN A 1 82 ? -13.623 8.313 3.634 1.00 97.62 82 ASN A C 1
ATOM 609 O O . ASN A 1 82 ? -13.229 9.386 3.177 1.00 97.62 82 ASN A O 1
ATOM 613 N N . GLN A 1 83 ? -13.241 7.858 4.830 1.00 96.25 83 GLN A N 1
ATOM 614 C CA . GLN A 1 83 ? -12.361 8.632 5.700 1.00 96.25 83 GLN A CA 1
ATOM 615 C C . GLN A 1 83 ? -10.965 8.764 5.088 1.00 96.25 83 GLN A C 1
ATOM 617 O O . GLN A 1 83 ? -10.444 9.874 5.012 1.00 96.25 83 GLN A O 1
ATOM 622 N N . LEU A 1 84 ? -10.401 7.674 4.557 1.00 96.19 84 LEU A N 1
ATOM 623 C CA . LEU A 1 84 ? -9.126 7.711 3.841 1.00 96.19 84 LEU A CA 1
ATOM 624 C C . LEU A 1 84 ? -9.169 8.683 2.653 1.00 96.19 84 LEU A C 1
ATOM 626 O O . LEU A 1 84 ? -8.236 9.452 2.457 1.00 96.19 84 LEU A O 1
ATOM 630 N N . MET A 1 85 ? -10.259 8.706 1.884 1.00 95.62 85 MET A N 1
ATOM 631 C CA . MET A 1 85 ? -10.419 9.600 0.732 1.00 95.62 85 MET A CA 1
ATOM 632 C C . MET A 1 85 ? -10.631 11.065 1.130 1.00 95.62 85 MET A C 1
ATOM 634 O O . MET A 1 85 ? -10.343 11.949 0.323 1.00 95.62 85 MET A O 1
ATOM 638 N N . SER A 1 86 ? -11.079 11.326 2.362 1.00 96.44 86 SER A N 1
ATOM 639 C CA . SER A 1 86 ? -11.185 12.680 2.922 1.00 96.44 86 SER A CA 1
ATOM 640 C C . SER A 1 86 ? -9.831 13.266 3.345 1.00 96.44 86 SER A C 1
ATOM 642 O O . SER A 1 86 ? -9.706 14.483 3.478 1.00 96.44 86 SER A O 1
ATOM 644 N N . ILE A 1 87 ? -8.803 12.420 3.501 1.00 95.44 87 ILE A N 1
ATOM 645 C CA . ILE A 1 87 ? -7.454 12.852 3.868 1.00 95.44 87 ILE A CA 1
ATOM 646 C C . ILE A 1 87 ? -6.833 13.717 2.748 1.00 95.44 87 ILE A C 1
ATOM 648 O O . ILE A 1 87 ? -6.834 13.321 1.568 1.00 95.44 87 ILE A O 1
ATOM 652 N N . PRO A 1 88 ? -6.240 14.878 3.098 1.00 94.06 88 PRO A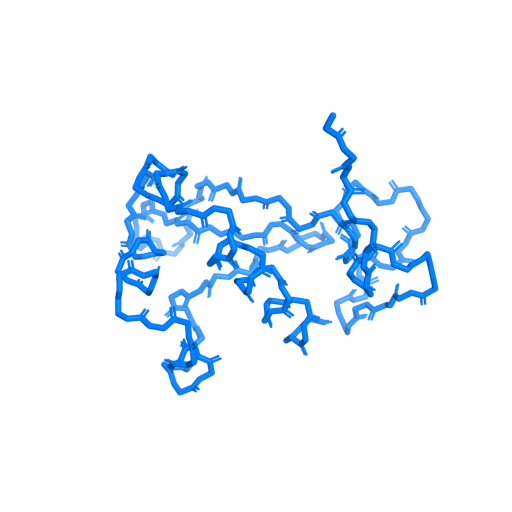 N 1
ATOM 653 C CA . PRO A 1 88 ? -5.500 15.729 2.177 1.00 94.06 88 PRO A CA 1
ATOM 654 C C . PRO A 1 88 ? -4.499 14.973 1.300 1.00 94.06 88 PRO A C 1
ATOM 656 O O . PRO A 1 88 ? -3.769 14.083 1.738 1.00 94.06 88 PRO A O 1
ATOM 659 N N . ARG A 1 89 ? -4.415 15.388 0.031 1.00 91.31 89 ARG A N 1
ATOM 660 C CA . ARG A 1 89 ? -3.533 14.774 -0.971 1.00 91.31 89 ARG A CA 1
ATOM 661 C C . ARG A 1 89 ? -2.081 14.585 -0.493 1.00 91.31 89 ARG A C 1
ATOM 663 O O . ARG A 1 89 ? -1.583 13.488 -0.714 1.00 91.31 89 ARG A O 1
ATOM 670 N N . PRO A 1 90 ? -1.412 15.552 0.170 1.00 92.00 90 PRO A N 1
ATOM 671 C CA . PRO A 1 90 ? -0.028 15.360 0.616 1.00 92.00 90 PRO A CA 1
ATOM 672 C C . PRO A 1 90 ? 0.153 14.159 1.555 1.00 92.00 90 PRO A C 1
ATOM 674 O O . PRO A 1 90 ? 1.102 13.397 1.401 1.00 92.00 90 PRO A O 1
ATOM 677 N N . GLN A 1 91 ? -0.792 13.937 2.472 1.00 93.38 91 GLN A N 1
ATOM 678 C CA . GLN A 1 91 ? -0.767 12.792 3.387 1.00 93.38 91 GLN A CA 1
ATOM 679 C C . GLN A 1 91 ? -1.039 11.477 2.644 1.00 93.38 91 GLN A C 1
ATOM 681 O O . GLN A 1 91 ? -0.351 10.487 2.877 1.00 93.38 91 GLN A O 1
ATOM 686 N N . ARG A 1 92 ? -1.968 11.460 1.678 1.00 92.94 92 ARG A N 1
ATOM 687 C CA . ARG A 1 92 ? -2.179 10.278 0.818 1.00 92.94 92 ARG A CA 1
ATOM 688 C C . ARG A 1 92 ? -0.980 9.973 -0.087 1.00 92.94 92 ARG A C 1
ATOM 690 O O . ARG A 1 92 ? -0.699 8.808 -0.349 1.00 92.94 92 ARG A O 1
ATOM 697 N N . THR A 1 93 ? -0.249 10.991 -0.537 1.00 92.88 93 THR A N 1
ATOM 698 C CA . THR A 1 93 ? 1.022 10.811 -1.254 1.00 92.88 93 THR A CA 1
ATOM 699 C C . THR A 1 93 ? 2.081 10.195 -0.339 1.00 92.88 93 THR A C 1
ATOM 701 O O . THR A 1 93 ? 2.739 9.243 -0.748 1.00 92.88 93 THR A O 1
ATOM 704 N N . ALA A 1 94 ? 2.201 10.661 0.909 1.00 93.75 94 ALA A N 1
ATOM 705 C CA . ALA A 1 94 ? 3.103 10.060 1.893 1.00 93.75 94 ALA A CA 1
ATOM 706 C C . ALA A 1 94 ? 2.748 8.591 2.187 1.00 93.75 94 ALA A C 1
ATOM 708 O O . ALA A 1 94 ? 3.636 7.742 2.220 1.00 93.75 94 ALA A O 1
ATOM 709 N N . LEU A 1 95 ? 1.454 8.271 2.313 1.00 95.06 95 LEU A N 1
ATOM 710 C CA . LEU A 1 95 ? 0.971 6.893 2.445 1.00 95.06 95 LEU A CA 1
ATOM 711 C C . LEU A 1 95 ? 1.414 6.017 1.270 1.00 95.06 95 LEU A C 1
ATOM 713 O O . LEU A 1 95 ? 1.954 4.934 1.480 1.00 95.06 95 LEU A O 1
ATOM 717 N N . ARG A 1 96 ? 1.191 6.485 0.037 1.00 95.44 96 ARG A N 1
ATOM 718 C CA . ARG A 1 96 ? 1.577 5.752 -1.173 1.00 95.44 96 ARG A CA 1
ATOM 719 C C . ARG A 1 96 ? 3.076 5.474 -1.200 1.00 95.44 96 ARG A C 1
ATOM 721 O O . ARG A 1 96 ? 3.456 4.338 -1.448 1.00 95.44 96 ARG A O 1
ATOM 728 N N . ARG A 1 97 ? 3.906 6.484 -0.923 1.00 95.31 97 ARG A N 1
ATOM 729 C CA . ARG A 1 97 ? 5.368 6.325 -0.862 1.00 95.31 97 ARG A CA 1
ATOM 730 C C . ARG A 1 97 ? 5.771 5.315 0.194 1.00 95.31 97 ARG A C 1
ATOM 732 O O . ARG A 1 97 ? 6.577 4.441 -0.082 1.00 95.31 97 ARG A O 1
ATOM 739 N N . ARG A 1 98 ? 5.138 5.365 1.366 1.00 95.56 98 ARG A N 1
ATOM 740 C CA . ARG A 1 98 ? 5.433 4.407 2.424 1.00 95.56 98 ARG A CA 1
ATOM 741 C C . ARG A 1 98 ? 5.075 2.975 2.032 1.00 95.56 98 ARG A C 1
ATOM 743 O O . ARG A 1 98 ? 5.870 2.073 2.245 1.00 95.56 98 ARG A O 1
ATOM 750 N N . ILE A 1 99 ? 3.905 2.753 1.442 1.00 95.94 99 ILE A N 1
ATOM 751 C CA . ILE A 1 99 ? 3.527 1.416 0.962 1.00 95.94 99 ILE A CA 1
ATOM 752 C C . ILE A 1 99 ? 4.472 0.957 -0.153 1.00 95.94 99 ILE A C 1
ATOM 754 O O . ILE A 1 99 ? 4.886 -0.193 -0.151 1.00 95.94 99 ILE A O 1
ATOM 758 N N . PHE A 1 100 ? 4.853 1.858 -1.059 1.00 96.81 100 PHE A N 1
ATOM 759 C CA . PHE A 1 100 ? 5.816 1.579 -2.121 1.00 96.81 100 PHE A CA 1
ATOM 760 C C . PHE A 1 100 ? 7.195 1.178 -1.576 1.00 96.81 100 PHE A C 1
ATOM 762 O O . PHE A 1 100 ? 7.791 0.252 -2.093 1.00 96.81 100 PHE A O 1
ATOM 769 N N . GLU A 1 101 ? 7.695 1.820 -0.517 1.00 95.56 101 GLU A N 1
ATOM 770 C CA . GLU A 1 101 ? 8.958 1.438 0.141 1.00 95.56 101 GLU A CA 1
ATOM 771 C C . GLU A 1 101 ? 8.899 0.067 0.833 1.00 95.56 101 GLU A C 1
ATOM 773 O O . GLU A 1 101 ? 9.930 -0.574 1.032 1.00 95.56 101 GLU A O 1
ATOM 778 N N . LEU A 1 102 ? 7.709 -0.346 1.275 1.00 95.06 102 LEU A N 1
ATOM 779 C CA . LEU A 1 102 ? 7.492 -1.613 1.974 1.00 95.06 102 LEU A CA 1
ATOM 780 C C . LEU A 1 102 ? 7.285 -2.794 1.016 1.00 95.06 102 LEU A C 1
ATOM 782 O O . LEU A 1 102 ? 7.331 -3.936 1.479 1.00 95.06 102 LEU A O 1
ATOM 786 N N . LEU A 1 103 ? 7.028 -2.537 -0.270 1.00 95.69 103 LEU A N 1
ATOM 787 C CA . LEU A 1 103 ? 6.699 -3.523 -1.306 1.00 95.69 103 LEU A CA 1
ATOM 788 C C . LEU A 1 103 ? 7.825 -3.671 -2.324 1.00 95.69 103 LEU A C 1
ATOM 790 O O . LEU A 1 103 ? 7.927 -4.789 -2.871 1.00 95.69 103 LEU A O 1
#

Solvent-accessible surface area (backbone atoms only — not comparable to full-atom values): 6275 Å² total; per-residue (Å²): 135,85,80,86,84,53,81,66,60,44,88,84,66,71,39,81,52,65,60,21,66,42,90,88,46,87,22,21,68,59,58,55,50,78,47,71,46,70,60,96,86,68,53,58,30,39,30,28,42,43,34,92,45,68,51,47,69,85,80,48,65,65,82,82,52,57,92,64,41,69,70,54,57,53,27,55,70,30,64,53,64,65,60,50,69,68,48,57,65,72,61,53,49,52,49,51,51,52,54,54,76,75,58

pLDDT: mean 92.89, std 7.93, range [49.19, 98.44]

Secondary structure (DSSP, 8-state):
------GGG-TT---SSGGGGSTT-SS-TTT--EEEEE-TT--EEEEEEETTEEE-TTSS-GGGTGGG-HHHHHHHTSSSTHHHHHS-HHHHHHHHHHHHHH-

Mean predicted aligned error: 3.6 Å